Protein AF-A0A9E4CVF0-F1 (afdb_monomer_lite)

Radius of gyration: 14.21 Å; chains: 1; bounding box: 39×40×28 Å

Structure (mmCIF, N/CA/C/O backbone):
data_AF-A0A9E4CVF0-F1
#
_entry.id   AF-A0A9E4CVF0-F1
#
loop_
_atom_site.group_PDB
_atom_site.id
_atom_site.type_symbol
_atom_site.label_atom_id
_atom_site.label_alt_id
_atom_site.label_comp_id
_atom_site.label_asym_id
_atom_site.label_entity_id
_atom_site.label_seq_id
_atom_site.pdbx_PDB_ins_code
_atom_site.Cartn_x
_atom_site.Cartn_y
_atom_site.Cartn_z
_atom_site.occupancy
_atom_site.B_iso_or_equiv
_atom_site.auth_seq_id
_atom_site.auth_comp_id
_atom_site.auth_asym_id
_atom_site.auth_atom_id
_atom_site.pdbx_PDB_model_num
ATOM 1 N N . MET A 1 1 ? 28.500 18.572 -7.898 1.00 41.31 1 MET A N 1
ATOM 2 C CA . MET A 1 1 ? 27.588 17.617 -7.238 1.00 41.31 1 MET A CA 1
ATOM 3 C C . MET A 1 1 ? 26.209 18.240 -7.295 1.00 41.31 1 MET A C 1
ATOM 5 O O . MET A 1 1 ? 25.949 19.146 -6.519 1.00 41.31 1 MET A O 1
ATOM 9 N N . SER A 1 2 ? 25.406 17.878 -8.297 1.00 41.38 2 SER A N 1
ATOM 10 C CA . SER A 1 2 ? 24.014 18.327 -8.374 1.00 41.38 2 SER A CA 1
ATOM 11 C C . SER A 1 2 ? 23.174 17.354 -7.567 1.00 41.38 2 SER A C 1
ATOM 13 O O . SER A 1 2 ? 23.106 16.177 -7.905 1.00 41.38 2 SER A O 1
ATOM 15 N N . ASP A 1 3 ? 22.601 17.859 -6.484 1.00 49.16 3 ASP A N 1
ATOM 16 C CA . ASP A 1 3 ? 21.601 17.180 -5.672 1.00 49.16 3 ASP A CA 1
ATOM 17 C C . ASP A 1 3 ? 20.266 17.294 -6.422 1.00 49.16 3 ASP A C 1
ATOM 19 O O . ASP A 1 3 ? 19.493 18.234 -6.239 1.00 49.16 3 ASP A O 1
ATOM 23 N N . THR A 1 4 ? 20.064 16.428 -7.417 1.00 44.56 4 THR A N 1
ATOM 24 C CA . THR A 1 4 ? 18.750 16.284 -8.042 1.00 44.56 4 THR A CA 1
ATOM 25 C C . THR A 1 4 ? 17.895 15.524 -7.035 1.00 44.56 4 THR A C 1
ATOM 27 O O . THR A 1 4 ? 18.236 14.376 -6.750 1.00 44.56 4 THR A O 1
ATOM 30 N N . PRO A 1 5 ? 16.825 16.119 -6.472 1.00 53.03 5 PRO A N 1
ATOM 31 C CA . PRO A 1 5 ? 15.950 15.387 -5.573 1.00 53.03 5 PRO A CA 1
ATOM 32 C C . PRO A 1 5 ? 15.460 14.144 -6.309 1.00 53.03 5 PRO A C 1
ATOM 34 O O . PRO A 1 5 ? 14.937 14.252 -7.424 1.00 53.03 5 PRO A O 1
ATOM 37 N N . ASP A 1 6 ? 15.681 12.978 -5.703 1.00 60.03 6 ASP A N 1
ATOM 38 C CA . ASP A 1 6 ? 15.177 11.706 -6.201 1.00 60.03 6 ASP A CA 1
ATOM 39 C C . ASP A 1 6 ? 13.655 11.830 -6.299 1.00 60.03 6 ASP A C 1
ATOM 41 O O . ASP A 1 6 ? 12.928 11.816 -5.304 1.00 60.03 6 ASP A O 1
ATOM 45 N N . THR A 1 7 ? 13.181 12.125 -7.509 1.00 68.88 7 THR A N 1
ATOM 46 C CA . THR A 1 7 ? 11.857 12.722 -7.715 1.00 68.88 7 THR A CA 1
ATOM 47 C C . THR A 1 7 ? 10.754 11.724 -7.374 1.00 68.88 7 THR A C 1
ATOM 49 O O . THR A 1 7 ? 9.613 12.125 -7.155 1.00 68.88 7 THR A O 1
ATOM 52 N N . LEU A 1 8 ? 11.098 10.439 -7.264 1.00 83.75 8 LEU A N 1
ATOM 53 C CA . LEU A 1 8 ? 10.202 9.353 -6.898 1.00 83.75 8 LEU A CA 1
ATOM 54 C C . LEU A 1 8 ? 10.565 8.708 -5.553 1.00 83.75 8 LEU A C 1
ATOM 56 O O . LEU A 1 8 ? 10.161 7.582 -5.313 1.00 83.75 8 LEU A O 1
ATOM 60 N N . ALA A 1 9 ? 11.279 9.389 -4.653 1.00 86.62 9 ALA A N 1
ATOM 61 C CA . ALA A 1 9 ? 11.577 8.827 -3.335 1.00 86.62 9 ALA A CA 1
ATOM 62 C C . ALA A 1 9 ? 10.298 8.330 -2.611 1.00 86.62 9 ALA A C 1
ATOM 64 O O . ALA A 1 9 ? 9.254 8.986 -2.700 1.00 86.62 9 ALA A O 1
ATOM 65 N N . PRO A 1 10 ? 10.352 7.209 -1.862 1.00 91.31 10 PRO A N 1
ATOM 66 C CA . PRO A 1 10 ? 9.209 6.732 -1.086 1.00 91.31 10 PRO A CA 1
ATOM 67 C C . PRO A 1 10 ? 8.788 7.762 -0.029 1.00 91.31 10 PRO A C 1
ATOM 69 O O . PRO A 1 10 ? 9.575 8.081 0.868 1.00 91.31 10 PRO A O 1
ATOM 72 N N . THR A 1 11 ? 7.552 8.262 -0.111 1.00 95.19 11 THR A N 1
ATOM 73 C CA . THR A 1 11 ? 6.952 9.166 0.886 1.00 95.19 11 THR A CA 1
ATOM 74 C C . THR A 1 11 ? 5.589 8.647 1.355 1.00 95.19 11 THR A C 1
ATOM 76 O O . THR A 1 11 ? 4.933 7.909 0.607 1.00 95.19 11 THR A O 1
ATOM 79 N N . PRO A 1 12 ? 5.120 9.055 2.553 1.00 97.12 12 PRO A N 1
ATOM 80 C CA . PRO A 1 12 ? 3.788 8.704 3.042 1.00 97.12 12 PRO A CA 1
ATOM 81 C C . PRO A 1 12 ? 2.676 9.037 2.043 1.00 97.12 12 PRO A C 1
ATOM 83 O O . PRO A 1 12 ? 1.799 8.215 1.792 1.00 97.12 12 PRO A O 1
ATOM 86 N N . 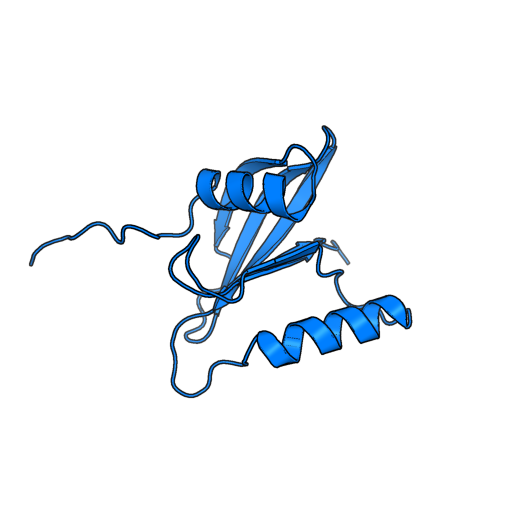GLU A 1 13 ? 2.738 10.209 1.412 1.00 97.06 13 GLU A N 1
ATOM 87 C CA . GLU A 1 13 ? 1.709 10.698 0.489 1.00 97.06 13 GLU A CA 1
ATOM 88 C C . GLU A 1 13 ? 1.633 9.846 -0.781 1.00 97.06 13 GLU A C 1
ATOM 90 O O . GLU A 1 13 ? 0.541 9.571 -1.275 1.00 97.06 13 GLU A O 1
ATOM 95 N N . ARG A 1 14 ? 2.782 9.385 -1.292 1.00 96.81 14 ARG A N 1
ATOM 96 C CA . ARG A 1 14 ? 2.841 8.502 -2.468 1.00 96.81 14 ARG A CA 1
ATOM 97 C C . ARG A 1 14 ? 2.244 7.132 -2.169 1.00 96.81 14 ARG A C 1
ATOM 99 O O . ARG A 1 14 ? 1.452 6.633 -2.967 1.00 96.81 14 ARG A O 1
ATOM 106 N N . PHE A 1 15 ? 2.568 6.552 -1.011 1.00 97.75 15 PHE A N 1
ATOM 107 C CA . PHE A 1 15 ? 1.940 5.306 -0.573 1.00 97.75 15 PHE A CA 1
ATOM 108 C C . PHE A 1 15 ? 0.433 5.480 -0.367 1.00 97.75 15 PHE A C 1
ATOM 110 O O . PHE A 1 15 ? -0.336 4.660 -0.857 1.00 97.75 15 PHE A O 1
ATOM 117 N N . ALA A 1 16 ? 0.002 6.553 0.298 1.00 98.12 16 ALA A N 1
ATOM 118 C CA . ALA A 1 16 ? -1.410 6.833 0.551 1.00 98.12 16 ALA A CA 1
ATOM 119 C C . ALA A 1 16 ? -2.223 6.969 -0.747 1.00 98.12 16 ALA A C 1
ATOM 121 O O . ALA A 1 16 ? -3.285 6.357 -0.876 1.00 98.12 16 ALA A O 1
ATOM 122 N N . ALA A 1 17 ? -1.712 7.731 -1.720 1.00 97.94 17 ALA A N 1
ATOM 123 C CA . ALA A 1 17 ? -2.370 7.933 -3.008 1.00 97.94 17 ALA A CA 1
ATOM 124 C C . ALA A 1 17 ? -2.541 6.612 -3.767 1.00 97.94 17 ALA A C 1
ATOM 126 O O . ALA A 1 17 ? -3.653 6.270 -4.167 1.00 97.94 17 ALA A O 1
ATOM 127 N N . TYR A 1 18 ? -1.458 5.841 -3.894 1.00 98.06 18 TYR A N 1
ATOM 128 C CA . TYR A 1 18 ? -1.497 4.554 -4.577 1.00 98.06 18 TYR A CA 1
ATOM 129 C C . TYR A 1 18 ? -2.411 3.545 -3.873 1.00 98.06 18 TYR A C 1
ATOM 131 O O . TYR A 1 18 ? -3.239 2.906 -4.516 1.00 98.06 18 TYR A O 1
ATOM 139 N N . LEU A 1 19 ? -2.298 3.409 -2.549 1.00 98.25 19 LEU A N 1
ATOM 140 C CA . LEU A 1 19 ? -3.114 2.464 -1.786 1.00 98.25 19 LEU A CA 1
ATOM 141 C C . LEU A 1 19 ? -4.599 2.823 -1.829 1.00 98.25 19 LEU A C 1
ATOM 143 O O . LEU A 1 19 ? -5.431 1.920 -1.856 1.00 98.25 19 LEU A O 1
ATOM 147 N N . THR A 1 20 ? -4.934 4.114 -1.894 1.00 98.38 20 THR A N 1
ATOM 148 C CA . THR A 1 20 ? -6.327 4.547 -2.035 1.00 98.38 20 THR A CA 1
ATOM 149 C C . THR A 1 20 ? -6.951 4.031 -3.330 1.00 98.38 20 THR A C 1
ATOM 151 O O . THR A 1 20 ? -8.070 3.518 -3.321 1.00 98.38 20 THR A O 1
ATOM 154 N N . GLU A 1 21 ? -6.215 4.129 -4.437 1.00 97.69 21 GLU A N 1
ATOM 155 C CA . GLU A 1 21 ? -6.641 3.598 -5.732 1.00 97.69 21 GLU A CA 1
ATOM 156 C C . GLU A 1 21 ? -6.663 2.064 -5.724 1.00 97.69 21 GLU A C 1
ATOM 158 O O . GLU A 1 21 ? -7.689 1.456 -6.027 1.00 97.69 21 GLU A O 1
ATOM 163 N N . ALA A 1 22 ? -5.559 1.435 -5.315 1.00 97.25 22 ALA A N 1
ATOM 164 C CA . ALA A 1 22 ? -5.377 -0.012 -5.385 1.00 97.25 22 ALA A CA 1
ATOM 165 C C . ALA A 1 22 ? -6.361 -0.791 -4.500 1.00 97.25 22 ALA A C 1
ATOM 167 O O . ALA A 1 22 ? -6.799 -1.878 -4.874 1.00 97.25 22 ALA A O 1
ATOM 168 N N . MET A 1 23 ? -6.717 -0.247 -3.333 1.00 96.38 23 MET A N 1
ATOM 169 C CA . MET A 1 23 ? -7.621 -0.895 -2.377 1.00 96.38 23 MET A CA 1
ATOM 170 C C . MET A 1 23 ? -9.078 -0.447 -2.538 1.00 96.38 23 MET A C 1
ATOM 172 O O . MET A 1 23 ? -9.953 -0.992 -1.868 1.00 96.38 23 MET A O 1
ATOM 176 N N . ASN A 1 24 ? -9.357 0.538 -3.403 1.00 97.00 24 ASN A N 1
ATOM 177 C CA . ASN A 1 24 ? -10.681 1.150 -3.561 1.00 97.00 24 ASN A CA 1
ATOM 178 C C . ASN A 1 24 ? -11.299 1.591 -2.2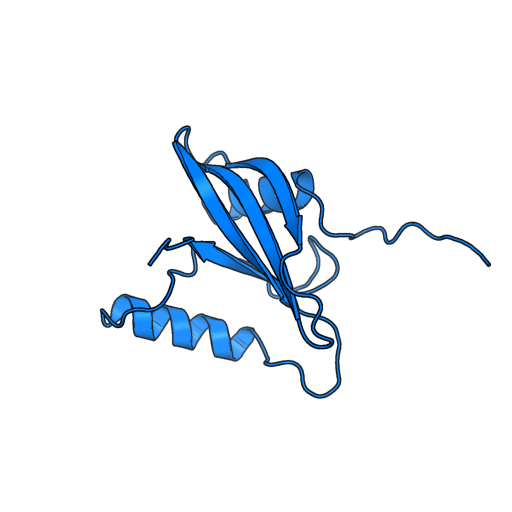12 1.00 97.00 24 ASN A C 1
ATOM 180 O O . ASN A 1 24 ? -12.492 1.419 -1.949 1.00 97.00 24 ASN A O 1
ATOM 184 N N . GLN A 1 25 ? -10.460 2.128 -1.326 1.00 96.38 25 GLN A N 1
ATOM 185 C CA . GLN A 1 25 ? -10.808 2.608 0.012 1.00 96.38 25 GLN A CA 1
ATOM 186 C C . GLN A 1 25 ? -9.919 3.798 0.353 1.00 96.38 25 GLN A C 1
ATOM 188 O O . GLN A 1 25 ? -8.754 3.805 -0.014 1.00 96.38 25 GLN A O 1
ATOM 193 N N . THR A 1 26 ? -10.415 4.788 1.098 1.00 98.00 26 THR A N 1
ATOM 194 C CA . THR A 1 26 ? -9.561 5.898 1.547 1.00 98.00 26 THR A CA 1
ATOM 195 C C . THR A 1 26 ? -8.420 5.378 2.420 1.00 98.00 26 THR A C 1
ATOM 197 O O . THR A 1 26 ? -8.681 4.783 3.471 1.00 98.00 26 THR A O 1
ATOM 200 N N . VAL A 1 27 ? -7.177 5.651 2.014 1.00 98.38 27 VAL A N 1
ATOM 201 C CA . VAL A 1 27 ? -5.968 5.339 2.782 1.00 98.38 27 VAL A CA 1
ATOM 202 C C . VAL A 1 27 ? -5.215 6.620 3.118 1.00 98.38 27 VAL A C 1
ATOM 204 O O . VAL A 1 27 ? -4.874 7.408 2.240 1.00 98.38 27 VAL A O 1
ATOM 207 N N . LEU A 1 28 ? -4.923 6.811 4.403 1.00 98.44 28 LEU A N 1
ATOM 208 C CA . LEU A 1 28 ? -3.993 7.826 4.896 1.00 98.44 28 LEU A CA 1
ATOM 209 C C . LEU A 1 28 ? -2.745 7.130 5.430 1.00 98.44 28 LEU A C 1
ATOM 211 O O . LEU A 1 28 ? -2.865 6.105 6.095 1.00 98.44 28 LEU A O 1
ATOM 215 N N . VAL A 1 29 ? -1.565 7.697 5.187 1.00 98.25 29 VAL A N 1
ATOM 216 C CA . VAL A 1 29 ? -0.311 7.255 5.813 1.00 98.25 29 VAL A CA 1
ATOM 217 C C . VAL A 1 29 ? 0.212 8.418 6.645 1.00 98.25 29 VAL A C 1
ATOM 219 O O . VAL A 1 29 ? 0.652 9.428 6.104 1.00 98.25 29 VAL A O 1
ATOM 222 N N . ASN A 1 30 ? 0.117 8.291 7.967 1.00 97.69 30 ASN A N 1
ATOM 223 C CA . ASN A 1 30 ? 0.469 9.349 8.915 1.00 97.69 30 ASN A CA 1
ATOM 224 C C . ASN A 1 30 ? 1.982 9.454 9.112 1.00 97.69 30 ASN A C 1
ATOM 226 O O . ASN A 1 30 ? 2.519 10.539 9.323 1.00 97.69 30 ASN A O 1
ATOM 230 N N . ALA A 1 31 ? 2.666 8.313 9.059 1.00 96.31 31 ALA A N 1
ATOM 231 C CA . ALA A 1 31 ? 4.109 8.226 9.163 1.00 96.31 31 ALA A CA 1
ATOM 232 C C . ALA A 1 31 ? 4.625 7.004 8.403 1.00 96.31 31 ALA A C 1
ATOM 234 O O . ALA A 1 31 ? 3.908 6.026 8.182 1.00 96.31 31 ALA A O 1
ATOM 235 N N . GLN A 1 32 ? 5.902 7.059 8.029 1.00 95.75 32 GLN A N 1
ATOM 236 C CA . GLN A 1 32 ? 6.628 5.912 7.503 1.00 95.75 32 GLN A CA 1
ATOM 237 C C . GLN A 1 32 ? 7.963 5.767 8.227 1.00 95.75 32 GLN A C 1
ATOM 239 O O . GLN A 1 32 ? 8.628 6.757 8.546 1.00 95.75 32 GLN A O 1
ATOM 244 N N . ARG A 1 33 ? 8.405 4.528 8.423 1.00 94.12 33 ARG A N 1
ATOM 245 C CA . ARG A 1 33 ? 9.723 4.224 8.977 1.00 94.12 33 ARG A CA 1
ATOM 246 C C . ARG A 1 33 ? 10.371 3.089 8.213 1.00 94.12 33 ARG A C 1
ATOM 248 O O . ARG A 1 33 ? 9.813 2.003 8.106 1.00 94.12 33 ARG A O 1
ATOM 255 N N . ARG A 1 34 ? 11.594 3.308 7.737 1.00 90.88 34 ARG A N 1
ATOM 256 C CA . ARG A 1 34 ? 12.397 2.242 7.134 1.00 90.88 34 ARG A CA 1
ATOM 257 C C . ARG A 1 34 ? 12.925 1.305 8.226 1.00 90.88 34 ARG A C 1
ATOM 259 O O . ARG A 1 34 ? 13.485 1.775 9.213 1.00 90.88 34 ARG A O 1
ATOM 266 N N . VAL A 1 35 ? 12.754 -0.005 8.050 1.00 86.69 35 VAL A N 1
ATOM 267 C CA . VAL A 1 35 ? 13.108 -1.031 9.055 1.00 86.69 35 VAL A CA 1
ATOM 268 C C . VAL A 1 35 ? 14.162 -2.038 8.604 1.00 86.69 35 VAL A C 1
ATOM 270 O O . VAL A 1 35 ? 14.741 -2.716 9.445 1.00 86.69 35 VAL A O 1
ATOM 273 N N . ALA A 1 36 ? 14.476 -2.103 7.308 1.00 74.44 36 ALA A N 1
ATOM 274 C CA . ALA A 1 36 ? 15.585 -2.908 6.798 1.00 74.44 36 ALA A CA 1
ATOM 275 C C . ALA A 1 36 ? 16.476 -2.096 5.843 1.00 74.44 36 ALA A C 1
ATOM 277 O O . ALA A 1 36 ? 15.986 -1.397 4.949 1.00 74.44 36 ALA A O 1
ATOM 278 N N . MET A 1 37 ? 17.793 -2.219 6.045 1.00 62.88 37 MET A N 1
ATOM 279 C CA . MET A 1 37 ? 18.868 -1.541 5.298 1.00 62.88 37 MET A CA 1
ATOM 280 C C . MET A 1 37 ? 19.730 -2.551 4.511 1.00 62.88 37 MET A C 1
ATOM 282 O O . MET A 1 37 ? 20.946 -2.402 4.414 1.00 62.88 37 MET A O 1
ATOM 286 N N . GLY A 1 38 ? 19.119 -3.626 4.001 1.00 62.34 38 GLY A N 1
ATOM 287 C CA . GLY A 1 38 ? 19.800 -4.575 3.114 1.00 62.34 38 GLY A CA 1
ATOM 288 C C . GLY A 1 38 ? 20.003 -3.988 1.714 1.00 62.34 38 GLY A C 1
ATOM 289 O O . GLY A 1 38 ? 19.273 -3.092 1.317 1.00 62.34 38 GLY A O 1
ATOM 290 N N . GLN A 1 39 ? 20.976 -4.499 0.956 1.00 59.84 39 GLN A N 1
ATOM 291 C CA . GLN A 1 39 ? 21.299 -3.999 -0.393 1.00 59.84 39 GLN A CA 1
ATOM 292 C C . GLN A 1 39 ? 20.247 -4.354 -1.465 1.00 59.84 39 GLN A C 1
ATOM 294 O O . GLN A 1 39 ? 20.247 -3.744 -2.526 1.00 59.84 39 GLN A O 1
ATOM 299 N N . SER A 1 40 ? 19.361 -5.329 -1.214 1.00 63.03 40 SER A N 1
ATOM 300 C CA . SER A 1 40 ? 18.408 -5.837 -2.218 1.00 63.03 40 SER A CA 1
ATOM 301 C C . SER A 1 40 ? 16.966 -5.345 -2.063 1.00 63.03 40 SER A C 1
ATOM 303 O O . SER A 1 40 ? 16.173 -5.494 -2.989 1.00 63.03 40 SER A O 1
ATOM 305 N N . ARG A 1 41 ? 16.589 -4.811 -0.894 1.00 75.12 41 ARG A N 1
ATOM 306 C CA . ARG A 1 41 ? 15.201 -4.433 -0.586 1.00 75.12 41 ARG A CA 1
ATOM 307 C C . ARG A 1 41 ? 15.117 -3.449 0.573 1.00 75.12 41 ARG A C 1
ATOM 309 O O . ARG A 1 41 ? 15.768 -3.631 1.606 1.00 75.12 41 ARG A O 1
ATOM 316 N N . ALA A 1 42 ? 14.235 -2.466 0.429 1.00 87.56 42 ALA A N 1
ATOM 317 C CA . ALA A 1 42 ? 13.870 -1.533 1.481 1.00 87.56 42 ALA A CA 1
ATOM 318 C C . ALA A 1 42 ? 12.495 -1.910 2.046 1.00 87.56 42 ALA A C 1
ATOM 320 O O . ALA A 1 42 ? 11.504 -1.963 1.324 1.00 87.56 42 ALA A O 1
ATOM 321 N N . MET A 1 43 ? 12.445 -2.176 3.350 1.00 91.50 43 MET A N 1
ATOM 322 C CA . MET A 1 43 ? 11.195 -2.430 4.067 1.00 91.50 43 MET A CA 1
ATOM 323 C C . MET A 1 43 ? 10.784 -1.163 4.806 1.00 91.50 43 MET A C 1
ATOM 325 O O . MET A 1 43 ? 11.593 -0.613 5.560 1.00 91.50 43 MET A O 1
ATOM 329 N N . TYR A 1 44 ? 9.542 -0.735 4.624 1.00 94.56 44 TYR A N 1
ATOM 330 C CA . TYR A 1 44 ? 8.928 0.393 5.310 1.00 94.56 44 TYR A CA 1
ATOM 331 C C . TYR A 1 44 ? 7.741 -0.101 6.132 1.00 94.56 44 TYR A C 1
ATOM 333 O O . TYR A 1 44 ? 6.881 -0.805 5.613 1.00 94.56 44 TYR A O 1
ATOM 341 N N . LEU A 1 45 ? 7.692 0.285 7.403 1.00 96.06 45 LEU A N 1
ATOM 342 C CA . LEU A 1 45 ? 6.460 0.265 8.180 1.00 96.06 45 LEU A CA 1
ATOM 343 C C . LEU A 1 45 ? 5.703 1.559 7.912 1.00 96.06 45 LEU A C 1
ATOM 345 O O . LEU A 1 45 ? 6.309 2.635 7.925 1.00 96.06 45 LEU A O 1
ATOM 349 N N . LEU A 1 46 ? 4.409 1.433 7.656 1.00 97.88 46 LEU A N 1
ATOM 350 C CA . LEU A 1 46 ? 3.499 2.533 7.381 1.00 97.88 46 LEU A CA 1
ATOM 351 C C . LEU A 1 46 ? 2.451 2.584 8.492 1.00 97.88 46 LEU A C 1
ATOM 353 O O . LEU A 1 46 ? 1.689 1.631 8.659 1.00 97.88 46 LEU A O 1
ATOM 357 N N . ASP A 1 47 ? 2.395 3.703 9.206 1.00 98.00 47 ASP A N 1
ATOM 358 C CA . ASP A 1 47 ? 1.337 3.971 10.177 1.00 98.00 47 ASP A CA 1
ATOM 359 C C . ASP A 1 47 ? 0.130 4.502 9.397 1.00 98.00 47 ASP A C 1
ATOM 361 O O . ASP A 1 47 ? 0.096 5.678 9.014 1.00 98.00 47 ASP A O 1
ATOM 365 N N . ALA A 1 48 ? -0.830 3.627 9.093 1.00 98.12 48 ALA A N 1
ATOM 366 C CA . ALA A 1 48 ? -1.893 3.900 8.134 1.00 98.12 48 ALA A CA 1
ATOM 367 C C . ALA A 1 48 ? -3.290 3.943 8.769 1.00 98.12 48 ALA A C 1
ATOM 369 O O . ALA A 1 48 ? -3.553 3.356 9.817 1.00 98.12 48 ALA A O 1
ATOM 370 N N . VAL A 1 49 ? -4.214 4.627 8.097 1.00 98.31 49 VAL A N 1
ATOM 371 C CA . VAL A 1 49 ? -5.656 4.552 8.353 1.00 98.31 49 VAL A CA 1
ATOM 372 C C . VAL A 1 49 ? -6.328 4.117 7.060 1.00 98.31 49 VAL A C 1
ATOM 374 O O . VAL A 1 49 ? -6.299 4.859 6.082 1.00 98.31 49 VAL A O 1
ATOM 377 N N . VAL A 1 50 ? -6.935 2.932 7.051 1.00 97.06 50 VAL A N 1
ATOM 378 C CA . VAL A 1 50 ? -7.611 2.352 5.881 1.00 97.06 50 VAL A CA 1
ATOM 379 C C . VAL A 1 50 ? -9.102 2.277 6.167 1.00 97.06 50 VAL A C 1
ATOM 381 O O . VAL A 1 50 ? -9.522 1.652 7.139 1.00 97.06 50 VAL A O 1
ATOM 384 N N . GLY A 1 51 ? -9.917 2.969 5.369 1.00 96.81 51 GLY A N 1
ATOM 385 C CA . GLY A 1 51 ? -11.369 3.005 5.579 1.00 96.81 51 GLY A CA 1
ATOM 386 C C . GLY A 1 51 ? -11.785 3.527 6.964 1.00 96.81 51 GLY A C 1
ATOM 387 O O . GLY A 1 51 ? -12.841 3.158 7.465 1.00 96.81 51 GLY A O 1
ATOM 388 N N . GLY A 1 52 ? -10.949 4.355 7.601 1.00 97.12 52 GLY A N 1
ATOM 389 C CA . GLY A 1 52 ? -11.174 4.878 8.954 1.00 97.12 52 GLY A CA 1
ATOM 390 C C . GLY A 1 52 ? -10.618 4.016 10.095 1.00 97.12 52 GLY A C 1
ATOM 391 O O . GLY A 1 52 ? -10.709 4.431 11.249 1.00 97.12 52 GLY A O 1
ATOM 392 N N . VAL A 1 53 ? -10.010 2.862 9.805 1.00 96.62 53 VAL A N 1
ATOM 393 C CA . VAL A 1 53 ? -9.402 1.975 10.809 1.00 96.62 53 VAL A CA 1
ATOM 394 C C . VAL A 1 53 ? -7.887 2.149 10.808 1.00 96.62 53 VAL A C 1
ATOM 396 O O . VAL A 1 53 ? -7.245 2.004 9.768 1.00 96.62 53 VAL A O 1
ATOM 399 N N . ALA A 1 54 ? -7.315 2.475 11.968 1.00 96.88 54 ALA A N 1
ATOM 400 C CA . ALA A 1 54 ? -5.869 2.574 12.132 1.00 96.88 54 ALA A CA 1
ATOM 401 C C . ALA A 1 54 ? -5.226 1.179 12.115 1.00 96.88 54 ALA A C 1
ATOM 403 O O . ALA A 1 54 ? -5.679 0.287 12.831 1.00 96.88 54 ALA A O 1
ATOM 404 N N . GLN A 1 55 ? -4.174 1.007 11.319 1.00 96.06 55 GLN A N 1
ATOM 405 C CA . GLN A 1 55 ? -3.409 -0.233 11.225 1.00 96.06 55 GLN A CA 1
ATOM 406 C C . GLN A 1 55 ? -1.989 0.014 10.709 1.00 96.06 55 GLN A C 1
ATOM 408 O O . GLN A 1 55 ? -1.726 0.977 9.986 1.00 96.06 55 GLN A O 1
ATOM 413 N N . THR A 1 56 ? -1.081 -0.896 11.045 1.00 97.31 56 THR A N 1
ATOM 414 C CA . THR A 1 56 ? 0.279 -0.903 10.503 1.00 97.31 56 THR A CA 1
ATOM 415 C C . THR A 1 56 ? 0.301 -1.699 9.206 1.00 97.31 56 THR A C 1
ATOM 417 O O . THR A 1 56 ? -0.228 -2.807 9.143 1.00 97.31 56 THR A O 1
ATOM 420 N N . LEU A 1 57 ? 0.937 -1.157 8.170 1.00 97.50 57 LEU A N 1
ATOM 421 C CA . LEU A 1 57 ? 1.196 -1.867 6.918 1.00 97.50 57 LEU A CA 1
ATOM 422 C C . LEU A 1 57 ? 2.698 -2.001 6.684 1.00 97.50 57 LEU A C 1
ATOM 424 O O . LEU A 1 57 ? 3.498 -1.204 7.178 1.00 97.50 57 LEU A O 1
ATOM 428 N N . VAL A 1 58 ? 3.086 -2.990 5.885 1.00 96.12 58 VAL A N 1
ATOM 429 C CA . VAL A 1 58 ? 4.477 -3.194 5.475 1.00 96.12 58 VAL A CA 1
ATOM 430 C C . VAL A 1 58 ? 4.591 -2.964 3.976 1.00 96.12 58 VAL A C 1
ATOM 432 O O . VAL A 1 58 ? 4.054 -3.749 3.203 1.00 96.12 58 VAL A O 1
ATOM 435 N N . ALA A 1 59 ? 5.324 -1.940 3.547 1.00 95.50 59 ALA A N 1
ATOM 436 C CA . ALA A 1 59 ? 5.699 -1.767 2.14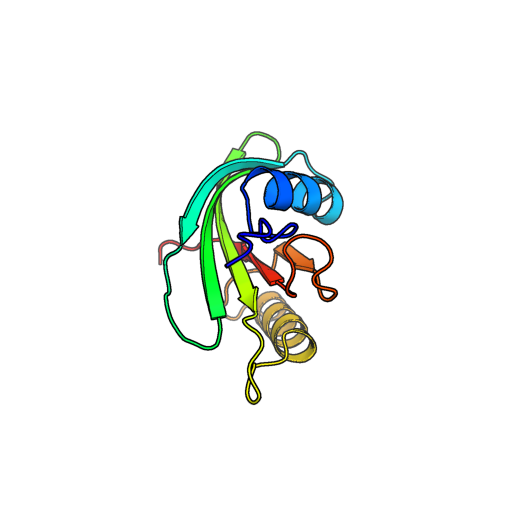8 1.00 95.50 59 ALA A CA 1
ATOM 437 C C . ALA A 1 59 ? 7.107 -2.314 1.903 1.00 95.50 59 ALA A C 1
ATOM 439 O O . ALA A 1 59 ? 8.078 -1.901 2.542 1.00 95.50 59 ALA A O 1
ATOM 440 N N . ARG A 1 60 ? 7.225 -3.237 0.951 1.00 93.00 60 ARG A N 1
ATOM 441 C CA . ARG A 1 60 ? 8.504 -3.760 0.481 1.00 93.00 60 ARG A CA 1
ATOM 442 C C . ARG A 1 60 ? 8.813 -3.183 -0.886 1.00 93.00 60 ARG A C 1
ATOM 444 O O . ARG A 1 60 ? 8.196 -3.580 -1.866 1.00 93.00 60 ARG A O 1
ATOM 451 N N . VAL A 1 61 ? 9.793 -2.290 -0.929 1.00 91.56 61 VAL A N 1
ATOM 452 C CA . VAL A 1 61 ? 10.273 -1.637 -2.146 1.00 91.56 61 VAL A CA 1
ATOM 453 C C . VAL A 1 61 ? 11.512 -2.373 -2.644 1.00 91.56 61 VAL A C 1
ATOM 455 O O . VAL A 1 61 ? 12.465 -2.598 -1.883 1.00 91.56 61 VAL A O 1
ATOM 458 N N . GLU A 1 62 ? 11.492 -2.782 -3.908 1.00 87.69 62 GLU A N 1
ATOM 459 C CA . GLU A 1 62 ? 12.659 -3.361 -4.563 1.00 87.69 62 GLU A CA 1
ATOM 460 C C . GLU A 1 62 ? 13.809 -2.350 -4.596 1.00 87.69 62 GLU A C 1
ATOM 462 O O . GLU A 1 62 ? 13.610 -1.142 -4.695 1.00 87.69 62 GLU A O 1
ATOM 467 N N . GLN A 1 63 ? 15.045 -2.832 -4.490 1.00 76.38 63 GLN A N 1
ATOM 468 C CA . GLN A 1 63 ? 16.218 -2.010 -4.758 1.00 76.38 63 GLN A CA 1
ATOM 469 C C . GLN A 1 63 ? 16.961 -2.648 -5.922 1.00 76.38 63 GLN A C 1
ATOM 471 O O . GLN A 1 63 ? 17.370 -3.805 -5.836 1.00 76.38 63 GLN A O 1
ATOM 476 N N . SER A 1 64 ? 17.094 -1.899 -7.019 1.00 62.25 64 SER A N 1
ATOM 477 C CA . SER A 1 64 ? 17.744 -2.349 -8.249 1.00 62.25 64 SER A CA 1
ATOM 478 C C . SER A 1 64 ? 19.091 -3.015 -7.951 1.00 62.25 64 SER A C 1
ATOM 480 O O . SER A 1 64 ? 20.033 -2.364 -7.495 1.00 62.25 64 SER A O 1
ATOM 482 N N . GLY A 1 65 ? 19.179 -4.313 -8.230 1.00 56.34 65 GLY A N 1
ATOM 483 C CA . GLY A 1 65 ? 20.379 -5.124 -8.089 1.00 56.34 65 GLY A CA 1
ATOM 484 C C . GLY A 1 65 ? 20.292 -6.340 -9.007 1.00 56.34 65 GLY A C 1
ATOM 485 O O . GLY A 1 65 ? 19.207 -6.849 -9.264 1.00 56.34 65 GLY A O 1
ATOM 486 N N . LEU A 1 66 ? 21.442 -6.822 -9.487 1.00 50.03 66 LEU A N 1
ATOM 487 C CA . LEU A 1 66 ? 21.585 -7.928 -10.455 1.00 50.03 66 LEU A CA 1
ATOM 488 C C . LEU A 1 66 ? 20.931 -9.263 -10.009 1.00 50.03 66 LEU A C 1
ATOM 490 O O . LEU A 1 66 ? 20.873 -10.212 -10.781 1.00 50.03 66 LEU A O 1
ATOM 494 N N . LEU A 1 67 ? 20.489 -9.343 -8.749 1.00 53.75 67 LEU A N 1
ATOM 495 C CA . 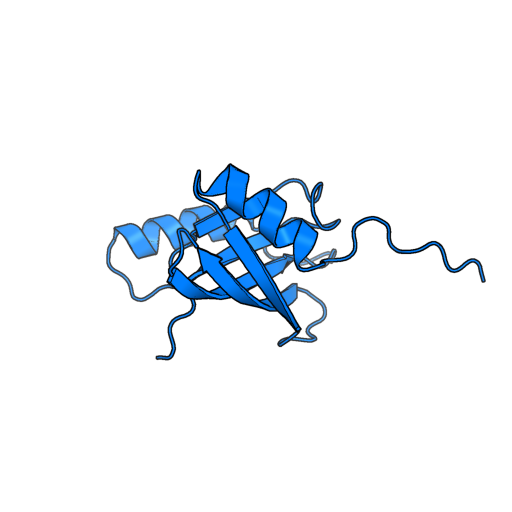LEU A 1 67 ? 19.980 -10.529 -8.053 1.00 53.75 67 LEU A CA 1
ATOM 496 C C . LEU A 1 67 ? 18.704 -10.216 -7.241 1.00 53.75 67 LEU A C 1
ATOM 498 O O . LEU A 1 67 ? 18.450 -10.852 -6.216 1.00 53.75 67 LEU A O 1
ATOM 502 N N . GLY A 1 68 ? 17.945 -9.185 -7.627 1.00 53.78 68 GLY A N 1
ATOM 503 C CA . GLY A 1 68 ? 16.657 -8.884 -7.002 1.00 53.78 68 GLY A CA 1
ATOM 504 C C . GLY A 1 68 ? 15.687 -10.050 -7.192 1.00 53.78 68 GLY A C 1
ATOM 505 O O . GLY A 1 68 ? 15.544 -10.567 -8.296 1.00 53.78 68 GLY A O 1
ATOM 506 N N . SER A 1 69 ? 15.047 -10.494 -6.109 1.00 56.53 69 SER A N 1
ATOM 507 C CA . SER A 1 69 ? 13.882 -11.375 -6.198 1.00 56.53 69 SER A CA 1
ATOM 508 C C . SER A 1 69 ? 12.820 -10.655 -7.020 1.00 56.53 69 SER A C 1
ATOM 510 O O . SER A 1 69 ? 12.363 -9.598 -6.594 1.00 56.53 69 SER A O 1
ATOM 512 N N . ASP A 1 70 ? 12.463 -11.210 -8.169 1.00 73.50 70 ASP A N 1
ATOM 513 C CA . ASP A 1 70 ? 11.449 -10.637 -9.042 1.00 73.50 70 ASP A CA 1
ATOM 514 C C . ASP A 1 70 ? 10.088 -10.672 -8.325 1.00 73.50 70 ASP A C 1
ATOM 516 O O . ASP A 1 70 ? 9.505 -11.750 -8.134 1.00 73.50 70 ASP A O 1
ATOM 520 N N . SER A 1 71 ? 9.591 -9.515 -7.869 1.00 78.69 71 SER A N 1
ATOM 521 C CA . SER A 1 71 ? 8.283 -9.434 -7.203 1.00 78.69 71 SER A CA 1
ATOM 522 C C . SER A 1 71 ? 7.152 -9.973 -8.075 1.00 78.69 71 SER A C 1
ATOM 524 O O . SER A 1 71 ? 6.140 -10.417 -7.527 1.00 78.69 71 SER A O 1
ATOM 526 N N . THR A 1 72 ? 7.336 -10.039 -9.400 1.00 81.69 72 THR A N 1
ATOM 527 C CA . THR A 1 72 ? 6.351 -10.628 -10.315 1.00 81.69 72 THR A CA 1
ATOM 528 C C . THR A 1 72 ? 6.150 -12.125 -10.076 1.00 81.69 72 THR A C 1
ATOM 530 O O . THR A 1 72 ? 5.072 -12.642 -10.364 1.00 81.69 72 THR A O 1
ATOM 533 N N . LEU A 1 73 ? 7.137 -12.822 -9.496 1.00 84.69 73 LEU A N 1
ATOM 534 C CA . LEU A 1 73 ? 7.022 -14.219 -9.067 1.00 84.69 73 LEU A CA 1
ATOM 535 C C . LEU A 1 73 ? 6.656 -14.343 -7.584 1.00 84.69 73 LEU A C 1
ATOM 537 O O . LEU A 1 73 ? 5.869 -15.218 -7.221 1.00 84.69 73 LEU A O 1
ATOM 541 N N . GLU A 1 74 ? 7.201 -13.483 -6.718 1.00 88.38 74 GLU A N 1
ATOM 542 C CA . GLU A 1 74 ? 6.967 -13.554 -5.266 1.00 88.38 74 GLU A CA 1
ATOM 543 C C . GLU A 1 74 ? 5.502 -13.266 -4.908 1.00 88.38 74 GLU A C 1
ATOM 545 O O . GLU A 1 74 ? 4.896 -14.013 -4.136 1.00 88.38 74 GLU A O 1
ATOM 550 N N . VAL A 1 75 ? 4.905 -12.230 -5.506 1.00 93.00 75 VAL A N 1
ATOM 551 C CA . VAL A 1 75 ? 3.541 -11.794 -5.174 1.00 93.00 75 VAL A CA 1
ATOM 552 C C . VAL A 1 75 ? 2.490 -12.867 -5.492 1.00 93.00 75 VAL A C 1
ATOM 554 O O . VAL A 1 75 ? 1.723 -13.208 -4.586 1.00 93.00 75 VAL A O 1
ATOM 557 N N . PRO A 1 76 ? 2.443 -13.475 -6.698 1.00 93.75 76 PRO A N 1
ATOM 558 C CA . PRO A 1 76 ? 1.476 -14.536 -6.983 1.00 93.75 76 PRO A CA 1
ATOM 559 C C . PRO A 1 76 ? 1.626 -15.756 -6.071 1.00 93.75 76 PRO A C 1
ATOM 561 O O . PRO A 1 76 ? 0.620 -16.351 -5.676 1.00 93.75 76 PRO A O 1
ATOM 564 N N . VAL A 1 77 ? 2.863 -16.120 -5.712 1.00 94.50 77 VAL A N 1
ATOM 565 C CA . VAL A 1 77 ? 3.139 -17.236 -4.796 1.00 94.50 77 VAL A CA 1
ATOM 566 C C . VAL A 1 77 ? 2.618 -16.920 -3.399 1.00 94.50 77 VAL A C 1
ATOM 568 O O . VAL A 1 77 ? 1.881 -17.727 -2.834 1.00 94.50 77 VAL A O 1
ATOM 571 N N . MET A 1 78 ? 2.931 -15.742 -2.858 1.00 95.12 78 MET A N 1
ATOM 572 C CA . MET A 1 78 ? 2.433 -15.315 -1.549 1.00 95.12 78 MET A CA 1
ATOM 573 C C . MET A 1 78 ? 0.905 -15.272 -1.503 1.00 95.12 78 MET A C 1
ATOM 575 O O . MET A 1 78 ? 0.299 -15.815 -0.581 1.00 95.12 78 MET A O 1
ATOM 579 N N . GLN A 1 79 ? 0.267 -14.708 -2.529 1.00 95.81 79 GLN A N 1
ATOM 580 C CA . GLN A 1 79 ? -1.191 -14.687 -2.637 1.00 95.81 79 GLN A CA 1
ATOM 581 C C . GLN A 1 79 ? -1.791 -16.099 -2.711 1.00 95.81 79 GLN A C 1
ATOM 583 O O . GLN A 1 79 ? -2.839 -16.357 -2.120 1.00 95.81 79 GLN A O 1
ATOM 588 N N . ALA A 1 80 ? -1.154 -17.026 -3.433 1.00 96.62 80 ALA A N 1
ATOM 589 C CA . ALA A 1 80 ? -1.602 -18.415 -3.506 1.00 96.62 80 ALA A CA 1
ATOM 590 C C . ALA A 1 80 ? -1.482 -19.131 -2.154 1.00 96.62 80 ALA A C 1
ATOM 592 O O . ALA A 1 80 ? -2.417 -19.824 -1.757 1.00 96.62 80 ALA A O 1
ATOM 593 N N . LEU A 1 81 ? -0.374 -18.930 -1.437 1.00 96.94 81 LEU A N 1
ATOM 594 C CA . LEU A 1 81 ? -0.161 -19.486 -0.100 1.00 96.94 81 LEU A CA 1
ATOM 595 C C . LEU A 1 81 ? -1.184 -18.944 0.905 1.00 96.94 81 LEU A C 1
ATOM 597 O O . LEU A 1 81 ? -1.786 -19.736 1.629 1.00 96.94 81 LEU A O 1
ATOM 601 N N . PHE A 1 82 ? -1.445 -17.633 0.892 1.00 96.00 82 PHE A N 1
ATOM 602 C CA . PHE A 1 82 ? -2.461 -17.011 1.744 1.00 96.00 82 PHE A CA 1
ATOM 603 C C . PHE A 1 82 ? -3.853 -17.598 1.479 1.00 96.00 82 PHE A C 1
ATOM 605 O O . PHE A 1 82 ? -4.520 -18.068 2.398 1.00 96.00 82 PHE A O 1
ATOM 612 N N . ARG A 1 83 ? -4.269 -17.678 0.204 1.00 96.44 83 ARG A N 1
ATOM 613 C CA . ARG A 1 83 ? -5.557 -18.291 -0.182 1.00 96.44 83 ARG A CA 1
ATOM 614 C C . ARG A 1 83 ? -5.664 -19.769 0.194 1.00 96.44 83 ARG A C 1
ATOM 616 O O . ARG A 1 83 ? -6.770 -20.260 0.392 1.00 96.44 83 ARG A O 1
ATOM 623 N N . ALA A 1 84 ? -4.540 -20.476 0.271 1.00 97.19 84 ALA A N 1
ATOM 624 C CA . ALA A 1 84 ? -4.479 -21.865 0.712 1.00 97.19 84 ALA A CA 1
ATOM 625 C C . ALA A 1 84 ? -4.453 -22.023 2.249 1.00 97.19 84 ALA A C 1
ATOM 627 O O . ALA A 1 84 ? -4.397 -23.150 2.735 1.00 97.19 84 ALA A O 1
ATOM 628 N N . GLY A 1 85 ? -4.516 -20.927 3.015 1.00 95.88 85 GLY A N 1
ATOM 629 C CA . GLY A 1 85 ? -4.562 -20.943 4.480 1.00 95.88 85 GLY A CA 1
ATOM 630 C C . GLY A 1 85 ? -3.202 -21.136 5.155 1.00 95.88 85 GLY A C 1
ATOM 631 O O . GLY A 1 85 ? -3.155 -21.448 6.344 1.00 95.88 85 GLY A O 1
ATOM 632 N N . TYR A 1 86 ? -2.096 -20.976 4.422 1.00 96.25 86 TYR A N 1
ATOM 633 C CA . TYR A 1 86 ? -0.764 -20.982 5.026 1.00 96.25 86 TYR A CA 1
ATOM 634 C C . TYR A 1 86 ? -0.501 -19.672 5.787 1.00 96.25 86 TYR A C 1
ATOM 636 O O . TYR A 1 86 ? -0.986 -18.621 5.363 1.00 96.25 86 TYR A O 1
ATOM 644 N N . PRO A 1 87 ? 0.301 -19.706 6.871 1.00 92.38 87 PRO A N 1
ATOM 645 C CA . PRO A 1 87 ? 0.604 -18.535 7.692 1.00 92.38 87 PRO A CA 1
ATOM 646 C C . PRO A 1 87 ? 1.626 -17.628 6.993 1.00 92.38 87 PRO A C 1
ATOM 648 O O . PRO A 1 87 ? 2.814 -17.619 7.313 1.00 92.38 87 PRO A O 1
ATOM 651 N N . VAL A 1 88 ? 1.164 -16.893 5.986 1.00 93.56 88 VAL A N 1
ATOM 652 C CA . VAL A 1 88 ? 1.920 -15.851 5.286 1.00 93.56 88 VAL A CA 1
ATOM 653 C C . VAL A 1 88 ? 1.152 -14.538 5.371 1.00 93.56 88 VAL A C 1
ATOM 655 O O . VAL A 1 88 ? -0.074 -14.543 5.456 1.00 93.56 88 VAL A O 1
ATOM 658 N N . ALA A 1 89 ? 1.863 -13.413 5.322 1.00 93.38 89 ALA A N 1
ATOM 659 C CA . ALA A 1 89 ? 1.217 -12.107 5.291 1.00 93.38 89 ALA A CA 1
ATOM 660 C C . ALA A 1 89 ? 0.362 -11.944 4.023 1.00 93.38 89 ALA A C 1
ATOM 662 O O . ALA A 1 89 ? 0.769 -12.338 2.925 1.00 93.38 89 ALA A O 1
ATOM 663 N N . GLU A 1 90 ? -0.810 -11.330 4.173 1.00 95.88 90 GLU A N 1
ATOM 664 C CA . GLU A 1 90 ? -1.672 -10.983 3.047 1.00 95.88 90 GLU A CA 1
ATOM 665 C C . GLU A 1 90 ? -1.027 -9.876 2.206 1.00 95.88 90 GLU A C 1
ATOM 667 O O . GLU A 1 90 ? -0.627 -8.842 2.742 1.00 95.88 90 GLU A O 1
ATOM 672 N N . ILE A 1 91 ? -0.958 -10.070 0.884 1.00 96.75 91 ILE A N 1
ATOM 673 C CA . ILE A 1 91 ? -0.614 -8.993 -0.052 1.00 96.75 91 ILE A CA 1
ATOM 674 C C . ILE A 1 91 ? -1.866 -8.153 -0.301 1.00 96.75 91 ILE A C 1
ATOM 676 O O . ILE A 1 91 ? -2.806 -8.626 -0.938 1.00 96.75 91 ILE A O 1
ATOM 680 N N . LEU A 1 92 ? -1.843 -6.898 0.137 1.00 97.19 92 LEU A N 1
ATOM 681 C CA . LEU A 1 92 ? -2.960 -5.962 -0.003 1.00 97.19 92 LEU A CA 1
ATOM 682 C C . LEU A 1 92 ? -2.919 -5.197 -1.330 1.00 97.19 92 LEU A C 1
ATOM 684 O O . LEU A 1 92 ? -3.960 -4.865 -1.887 1.00 97.19 92 LEU A O 1
ATOM 688 N N . ALA A 1 93 ? -1.719 -4.906 -1.842 1.00 97.38 93 ALA A N 1
ATOM 689 C CA . ALA A 1 93 ? -1.532 -4.185 -3.099 1.00 97.38 93 ALA A CA 1
ATOM 690 C C . ALA A 1 93 ? -0.159 -4.486 -3.719 1.00 97.38 93 ALA A C 1
ATOM 692 O O . ALA A 1 93 ? 0.808 -4.741 -2.997 1.00 97.38 93 ALA A O 1
ATOM 693 N N . TYR A 1 94 ? -0.058 -4.410 -5.050 1.00 96.94 94 TYR A N 1
ATOM 694 C CA . TYR A 1 94 ? 1.189 -4.649 -5.785 1.00 96.94 94 TYR A CA 1
ATOM 695 C C . TYR A 1 94 ? 1.365 -3.678 -6.955 1.00 96.94 94 TYR A C 1
ATOM 697 O O . TYR A 1 94 ? 0.530 -3.649 -7.853 1.00 96.94 94 TYR A O 1
ATOM 705 N N . GLU A 1 95 ? 2.448 -2.902 -6.930 1.00 95.25 95 GLU A N 1
ATOM 706 C CA . GLU A 1 95 ? 2.829 -1.921 -7.946 1.00 95.25 95 GLU A CA 1
ATOM 707 C C . GLU A 1 95 ? 4.093 -2.422 -8.678 1.00 95.25 95 GLU A C 1
ATOM 709 O O . GLU A 1 95 ? 5.202 -2.302 -8.149 1.00 95.25 95 GLU A O 1
ATOM 714 N N . PRO A 1 96 ? 3.960 -3.034 -9.867 1.00 92.38 96 PRO A N 1
ATOM 715 C CA . PRO A 1 96 ? 5.076 -3.689 -10.551 1.00 92.38 96 PRO A CA 1
ATOM 716 C C . PRO A 1 96 ? 5.953 -2.741 -11.380 1.00 92.38 96 PRO A C 1
ATOM 718 O O . PRO A 1 96 ? 6.972 -3.170 -11.914 1.00 92.38 96 PRO A O 1
ATOM 721 N N . THR A 1 97 ? 5.546 -1.487 -11.583 1.00 90.88 97 THR A N 1
ATOM 722 C CA . THR A 1 97 ? 6.144 -0.604 -12.599 1.00 90.88 97 THR A CA 1
ATOM 723 C C . THR A 1 97 ? 7.220 0.323 -12.046 1.00 90.88 97 THR A C 1
ATOM 725 O O . THR A 1 97 ? 8.058 0.805 -12.805 1.00 90.88 97 THR A O 1
ATOM 728 N N . GLY A 1 98 ? 7.192 0.606 -10.743 1.00 91.19 98 GLY A N 1
ATOM 729 C CA . GLY A 1 98 ? 8.043 1.606 -10.105 1.00 91.19 98 GLY A CA 1
ATOM 730 C C . GLY A 1 98 ? 7.641 3.050 -10.395 1.00 91.19 98 GLY A C 1
ATOM 731 O O . GLY A 1 98 ? 8.382 3.975 -10.067 1.00 91.19 98 GLY A O 1
ATOM 732 N N . SER A 1 99 ? 6.465 3.276 -10.981 1.00 92.25 99 SER A N 1
ATOM 733 C CA . SER A 1 99 ? 5.977 4.618 -11.318 1.00 92.25 99 SER A CA 1
ATOM 734 C C . SER A 1 99 ? 5.625 5.464 -10.090 1.00 92.25 99 SER A C 1
ATOM 736 O O . SER A 1 99 ? 5.646 6.694 -10.162 1.00 92.25 99 SER A O 1
ATOM 738 N N . VAL A 1 100 ? 5.346 4.830 -8.947 1.00 94.50 100 VAL A N 1
ATOM 739 C CA . VAL A 1 100 ? 4.902 5.531 -7.733 1.00 94.50 100 VAL A CA 1
ATOM 740 C C . VAL A 1 100 ? 6.079 5.953 -6.857 1.00 94.50 100 VAL A C 1
ATOM 742 O O . VAL A 1 100 ? 6.128 7.109 -6.435 1.00 94.50 100 VAL A O 1
ATOM 745 N N . VAL A 1 101 ? 7.020 5.042 -6.584 1.00 92.25 101 VAL A N 1
ATOM 746 C CA . VAL A 1 101 ? 8.152 5.271 -5.658 1.00 92.25 101 VAL A CA 1
ATOM 747 C C . VAL A 1 101 ? 9.527 4.985 -6.280 1.00 92.25 101 VAL A C 1
ATOM 749 O O . VAL A 1 101 ? 10.503 4.716 -5.580 1.00 92.25 101 VAL A O 1
ATOM 752 N N . GLY A 1 102 ? 9.608 5.001 -7.611 1.00 90.31 102 GLY A N 1
ATOM 753 C CA . GLY A 1 102 ? 10.854 4.852 -8.369 1.00 90.31 102 GLY A CA 1
ATOM 754 C C . GLY A 1 102 ? 11.321 3.407 -8.534 1.00 90.31 102 GLY A C 1
ATOM 755 O O . GLY A 1 102 ? 12.230 3.151 -9.320 1.00 90.31 102 GLY A O 1
ATOM 756 N N . GLN A 1 103 ? 10.708 2.468 -7.814 1.00 90.44 103 GLN A N 1
ATOM 757 C CA . GLN A 1 103 ? 10.979 1.035 -7.874 1.00 90.44 103 GLN A CA 1
ATOM 758 C C . GLN A 1 103 ? 9.686 0.250 -7.623 1.00 90.44 103 GLN A C 1
ATOM 760 O O . GLN A 1 103 ? 8.824 0.749 -6.888 1.00 90.44 103 GLN A O 1
ATOM 765 N N . PRO A 1 104 ? 9.544 -0.963 -8.187 1.00 92.00 104 PRO A N 1
ATOM 766 C CA . PRO A 1 104 ? 8.423 -1.839 -7.881 1.00 92.00 104 PRO A CA 1
ATOM 767 C C . PRO A 1 104 ? 8.303 -2.093 -6.378 1.00 92.00 104 PRO A C 1
ATOM 769 O O . PRO A 1 104 ? 9.301 -2.154 -5.650 1.00 92.00 104 PRO A O 1
ATOM 772 N N . PHE A 1 105 ? 7.078 -2.260 -5.897 1.00 93.62 105 PHE A N 1
ATOM 773 C CA . PHE A 1 105 ? 6.833 -2.584 -4.498 1.00 93.62 105 PHE A CA 1
ATOM 774 C C . PHE A 1 105 ? 5.512 -3.315 -4.305 1.00 93.62 105 PHE A C 1
ATOM 776 O O . PHE A 1 105 ? 4.594 -3.229 -5.115 1.00 93.62 105 PHE A O 1
ATOM 783 N N . PHE A 1 106 ? 5.386 -3.995 -3.173 1.00 95.75 106 PHE A N 1
ATOM 784 C CA . PHE A 1 106 ? 4.110 -4.518 -2.697 1.00 95.75 106 PHE A CA 1
ATOM 785 C C . PHE A 1 106 ? 3.884 -4.140 -1.239 1.00 95.75 106 PHE A C 1
ATOM 787 O O . PHE A 1 106 ? 4.834 -3.907 -0.486 1.00 95.75 106 PHE A O 1
ATOM 794 N N . VAL A 1 107 ? 2.612 -4.067 -0.853 1.00 97.25 107 VAL A N 1
ATOM 795 C CA . VAL A 1 107 ? 2.177 -3.766 0.512 1.00 97.25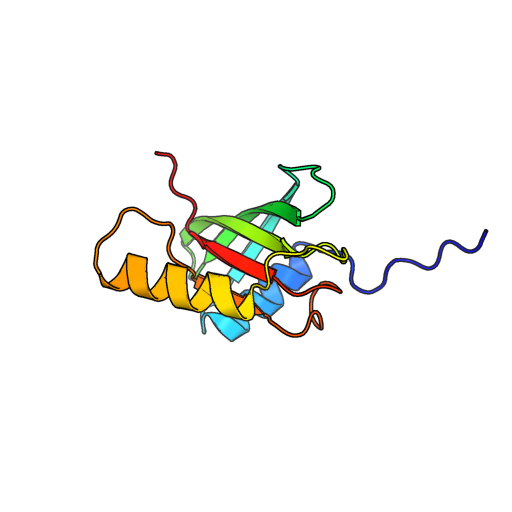 107 VAL A CA 1
ATOM 796 C C . VAL A 1 107 ? 1.489 -4.977 1.111 1.00 97.25 107 VAL A C 1
ATOM 798 O O . VAL A 1 107 ? 0.686 -5.638 0.452 1.00 97.25 107 VAL A O 1
ATOM 801 N N . MET A 1 108 ? 1.815 -5.256 2.366 1.00 96.75 108 MET A N 1
ATOM 802 C CA . MET A 1 108 ? 1.297 -6.380 3.128 1.00 96.75 108 MET A CA 1
ATOM 803 C C . MET A 1 108 ? 0.629 -5.919 4.413 1.00 96.75 108 MET A C 1
ATOM 805 O O . MET A 1 108 ? 1.014 -4.892 4.985 1.00 96.75 108 MET A O 1
ATOM 809 N N . ALA A 1 109 ? -0.317 -6.724 4.890 1.00 95.38 109 ALA A N 1
ATOM 810 C CA . ALA A 1 109 ? -0.782 -6.631 6.264 1.00 95.38 109 ALA A CA 1
ATOM 811 C C . ALA A 1 109 ? 0.393 -6.868 7.229 1.00 95.38 109 ALA A C 1
ATOM 813 O O . ALA A 1 109 ? 1.244 -7.730 6.989 1.00 95.38 109 ALA A O 1
ATOM 814 N N . PHE A 1 110 ? 0.457 -6.082 8.302 1.00 91.81 110 PHE A N 1
ATOM 815 C CA . PHE A 1 110 ? 1.373 -6.346 9.403 1.00 91.81 110 PHE A CA 1
ATOM 816 C C . PHE A 1 110 ? 0.701 -7.302 10.388 1.00 91.81 110 PHE A C 1
ATOM 818 O O . PHE A 1 110 ? -0.398 -7.022 10.860 1.00 91.81 110 PHE A O 1
ATOM 825 N N . ASP A 1 111 ? 1.369 -8.411 10.687 1.00 82.44 111 ASP A N 1
ATOM 826 C CA . ASP A 1 111 ? 0.993 -9.321 11.764 1.00 82.44 111 ASP A CA 1
ATOM 827 C C . ASP A 1 111 ? 2.024 -9.161 12.888 1.00 82.44 111 ASP A C 1
ATOM 829 O O . ASP A 1 111 ? 3.231 -9.201 12.627 1.00 82.44 111 ASP A O 1
ATOM 833 N N . GLU A 1 112 ? 1.558 -8.912 14.114 1.00 64.06 112 GLU A N 1
ATOM 834 C CA . GLU A 1 112 ? 2.432 -8.729 15.282 1.00 64.06 112 GLU A CA 1
A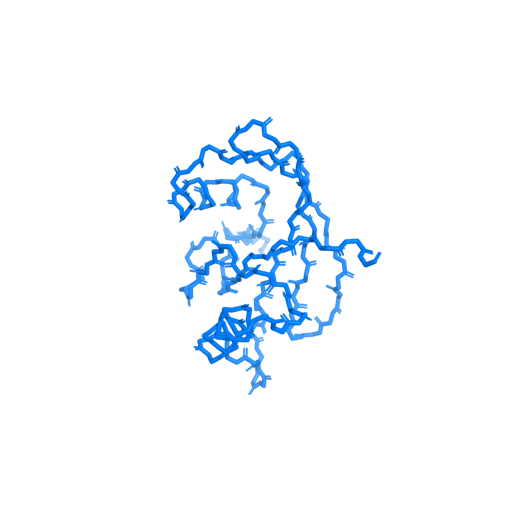TOM 835 C C . GLU A 1 112 ? 3.092 -10.043 15.734 1.00 64.06 112 GLU A C 1
ATOM 837 O O . GLU A 1 112 ? 4.131 -9.986 16.399 1.00 64.06 112 GLU A O 1
ATOM 842 N N . GLY A 1 113 ? 2.578 -11.192 15.272 1.00 55.53 113 GLY A N 1
ATOM 843 C CA . GLY A 1 113 ? 3.062 -12.522 15.649 1.00 55.53 113 GLY A CA 1
ATOM 844 C C . GLY A 1 113 ? 2.600 -12.981 17.027 1.00 55.53 113 GLY A C 1
ATOM 845 O O . GLY A 1 113 ? 2.425 -12.143 17.938 1.00 55.53 113 GLY A O 1
#

Foldseek 3Di:
DDPPPPPQADDQVLCQVVLCVFQVWRKGFPDKDWDDDDQFWTKIWTQMQTNNRTAIKIKIFTHDDPDHDQVVVVQVVQCVCVVVVHPGWDFSGWACPCPRRVTTMTMTGDDPD

Sequence (113 aa):
MSDTPDTLAPTPERFAAYLTEAMNQTVLVNAQRRVAMGQSRAMYLLDAVVGGVAQTLVARVEQSGLLGSDSTLEVPVMQALFRAGYPVAEILAYEPTGSVVGQPFFVMAFDEG

Secondary structure (DSSP, 8-state):
------TT---HHHHHHHHHHHHTS-EEEEEEEEEEE-SSEEEEEEEEEETTEEEEEEEEEE---TT---HHHHHHHHHHHHHTT-S---EEEEE-S-TTTSS-EEEEE----

pLDDT: mean 87.2, std 15.38, range [41.31, 98.44]